Protein AF-A0A8J6XZ95-F1 (afdb_monomer_lite)

pLDDT: mean 87.82, std 13.62, range [42.53, 98.75]

Radius of gyration: 24.0 Å; chains: 1; bounding box: 47×32×71 Å

Secondary structure (DSSP, 8-state):
-PPP------------------PPPPEEEEEEEEE-TTSSEEEEEEEEEE-THHHHHH---SSS-GGGEE---EEEEEEEEEEEETTSSSEEEEEEEEEEE-----EE-SS-HHHHHHS-----EEEEEEEEEEEETTEEEEEEEEE-SS-EEEEEEEEE--

Sequence (162 aa):
RAGPLNQEPAGTILESVTDRSIAFPDVWGLGLAYRSPDGSLTIGFEWDRVEYSIIGKTLDSPVVDASQVTIDDANELHFGVEYVFLETRPLIAIRGGVWHDPDHRFRYLGDDPFSQALYRQGEDILHVTAGVGIAFKRFQIDFGADLSQNSDVFALSAIYSF

Foldseek 3Di:
DDDDDPDDPPDDPPDDDPPQDFDAWDKDKDKDWDADPVRFKIKIKMKMWTQLQSRLVRDPDPPDDSVFKGFDTDIKIKIKMKGWPPVDVFIKMKMKIKMKAAFGFIAGNDPPPVRRVVGDTDGIKMKIKIKMWTDHPFKIKIKMWIDIPVDIDIDIDMGGHD

Structure (mmCIF, N/CA/C/O backbone):
data_AF-A0A8J6XZ95-F1
#
_entry.id   AF-A0A8J6XZ95-F1
#
loop_
_atom_site.group_PDB
_atom_site.id
_atom_site.type_symbol
_atom_site.label_atom_id
_atom_site.label_alt_id
_atom_site.label_comp_id
_atom_site.label_asym_id
_atom_site.label_entity_id
_atom_site.label_seq_id
_atom_site.pdbx_PDB_ins_code
_atom_site.Cartn_x
_atom_site.Cartn_y
_atom_site.Cartn_z
_atom_site.occupancy
_atom_site.B_iso_or_equiv
_atom_site.auth_seq_id
_atom_site.auth_comp_id
_atom_site.auth_asym_id
_atom_site.auth_atom_id
_atom_site.pdbx_PDB_model_num
ATOM 1 N N . ARG A 1 1 ? -27.514 -22.738 -44.802 1.00 42.53 1 ARG A N 1
ATOM 2 C CA . ARG A 1 1 ? -26.282 -22.603 -45.619 1.00 42.53 1 ARG A CA 1
ATOM 3 C C . ARG A 1 1 ? -25.205 -22.075 -44.675 1.00 42.53 1 ARG A C 1
ATOM 5 O O . ARG A 1 1 ? -25.228 -20.892 -44.378 1.00 42.53 1 ARG A O 1
ATOM 12 N N . ALA A 1 2 ? -24.391 -22.954 -44.090 1.00 44.66 2 ALA A N 1
ATOM 13 C CA . ALA A 1 2 ? -23.242 -22.542 -43.282 1.00 44.66 2 ALA A CA 1
ATOM 14 C C . ALA A 1 2 ? -22.093 -22.190 -44.240 1.00 44.66 2 ALA A C 1
ATOM 16 O O . ALA A 1 2 ? -21.891 -22.909 -45.221 1.00 44.66 2 ALA A O 1
ATOM 17 N N . GLY A 1 3 ? -21.430 -21.054 -44.018 1.00 47.16 3 GLY A N 1
ATOM 18 C CA . GLY A 1 3 ? -20.234 -20.664 -44.769 1.00 47.16 3 GLY A CA 1
ATOM 19 C C . GLY A 1 3 ? -19.061 -21.611 -44.481 1.00 47.16 3 GLY A C 1
ATOM 20 O O . GLY A 1 3 ? -19.127 -22.370 -43.512 1.00 47.16 3 GLY A O 1
ATOM 21 N N . PRO A 1 4 ? -18.012 -21.611 -45.321 1.00 52.72 4 PRO A N 1
ATOM 22 C CA . PRO A 1 4 ? -16.839 -22.441 -45.084 1.00 52.72 4 PRO A CA 1
ATOM 23 C C . PRO A 1 4 ? -16.206 -22.083 -43.735 1.00 52.72 4 PRO A C 1
ATOM 25 O O . PRO A 1 4 ? -16.056 -20.910 -43.397 1.00 52.72 4 PRO A O 1
ATOM 28 N N . LEU A 1 5 ? -15.862 -23.115 -42.964 1.00 55.81 5 LEU A N 1
ATOM 29 C CA . LEU A 1 5 ? -15.025 -22.988 -41.778 1.00 55.81 5 LEU A CA 1
ATOM 30 C C . LEU A 1 5 ? -13.658 -22.486 -42.252 1.00 55.81 5 LEU A C 1
ATOM 32 O O . LEU A 1 5 ? -12.950 -23.212 -42.952 1.00 55.81 5 LEU A O 1
ATOM 36 N N . ASN A 1 6 ? -13.309 -21.244 -41.917 1.00 55.12 6 ASN A N 1
ATOM 37 C CA . ASN A 1 6 ? -11.938 -20.776 -42.071 1.00 55.12 6 ASN A CA 1
ATOM 38 C C . ASN A 1 6 ? -11.065 -21.670 -41.183 1.00 55.12 6 ASN A C 1
ATOM 40 O O . ASN A 1 6 ? -11.260 -21.715 -39.970 1.00 55.12 6 ASN A O 1
ATOM 44 N N . GLN A 1 7 ? -10.152 -22.428 -41.791 1.00 59.47 7 GLN A N 1
ATOM 45 C CA . GLN A 1 7 ? -9.078 -23.065 -41.042 1.00 59.47 7 GLN A CA 1
ATOM 46 C C . GLN A 1 7 ? -8.223 -21.931 -40.480 1.00 59.47 7 GLN A C 1
ATOM 48 O O . GLN A 1 7 ? -7.579 -21.214 -41.245 1.00 59.47 7 GLN A O 1
ATOM 53 N N . GLU A 1 8 ? -8.268 -21.739 -39.161 1.00 61.84 8 GLU A N 1
ATOM 54 C CA . GLU A 1 8 ? -7.244 -20.981 -38.440 1.00 61.84 8 GLU A CA 1
ATOM 55 C C . GLU A 1 8 ? -5.875 -21.451 -38.963 1.00 61.84 8 GLU A C 1
ATOM 57 O O . GLU A 1 8 ? -5.676 -22.669 -39.089 1.00 61.84 8 GLU A O 1
ATOM 62 N N . PRO A 1 9 ? -4.953 -20.548 -39.349 1.00 60.12 9 PRO A N 1
ATOM 63 C CA . PRO A 1 9 ? -3.648 -20.970 -39.831 1.00 60.12 9 PRO A CA 1
ATOM 64 C C . PRO A 1 9 ? -3.016 -21.862 -38.765 1.00 60.12 9 PRO A C 1
ATOM 66 O O . PRO A 1 9 ? -2.894 -21.467 -37.606 1.00 60.12 9 PRO A O 1
ATOM 69 N N . ALA A 1 10 ? -2.655 -23.087 -39.152 1.00 64.75 10 ALA A N 1
ATOM 70 C CA . ALA A 1 10 ? -1.942 -23.997 -38.274 1.00 64.75 10 ALA A CA 1
ATOM 71 C C . ALA A 1 10 ? -0.598 -23.345 -37.928 1.00 64.75 10 ALA A C 1
ATOM 73 O O . ALA A 1 10 ? 0.331 -23.349 -38.735 1.00 64.75 10 ALA A O 1
ATOM 74 N N . GLY A 1 11 ? -0.527 -22.709 -36.759 1.00 59.53 11 GLY A N 1
ATOM 75 C CA . GLY A 1 11 ? 0.709 -22.150 -36.243 1.00 59.53 11 GLY A CA 1
ATOM 76 C C . GLY A 1 11 ? 1.708 -23.281 -36.044 1.00 59.53 11 GLY A C 1
ATOM 77 O O . GLY A 1 11 ? 1.444 -24.229 -35.305 1.00 59.53 11 GLY A O 1
ATOM 78 N N . THR A 1 12 ? 2.852 -23.202 -36.715 1.00 68.19 12 THR A N 1
ATOM 79 C CA . THR A 1 12 ? 3.977 -24.091 -36.433 1.00 68.19 12 THR A CA 1
ATOM 80 C C . THR A 1 12 ? 4.705 -23.530 -35.221 1.00 68.19 12 THR A C 1
ATOM 82 O O . THR A 1 12 ? 5.237 -22.422 -35.282 1.00 68.19 12 THR A O 1
ATOM 85 N N . ILE A 1 13 ? 4.742 -24.280 -34.118 1.00 62.50 13 ILE A N 1
ATOM 86 C CA . ILE A 1 13 ? 5.668 -23.980 -33.023 1.00 62.50 13 ILE A CA 1
ATOM 87 C C . ILE A 1 13 ? 7.072 -24.253 -33.560 1.00 62.50 13 ILE A C 1
ATOM 89 O O . ILE A 1 13 ? 7.438 -25.404 -33.788 1.00 62.50 13 ILE A O 1
ATOM 93 N N . LEU A 1 14 ? 7.819 -23.184 -33.835 1.00 64.88 14 LEU A N 1
ATOM 94 C CA . LEU A 1 14 ? 9.183 -23.271 -34.360 1.00 64.88 14 LEU A CA 1
ATOM 95 C C . LEU A 1 14 ? 10.175 -23.694 -33.268 1.00 64.88 14 LEU A C 1
ATOM 97 O O . LEU A 1 14 ? 11.156 -24.366 -33.568 1.00 64.88 14 LEU A O 1
ATOM 101 N N . GLU A 1 15 ? 9.886 -23.351 -32.010 1.00 61.09 15 GLU A N 1
ATOM 102 C CA . GLU A 1 15 ? 10.702 -23.687 -30.847 1.00 61.09 15 GLU A CA 1
ATOM 103 C C . GLU A 1 15 ? 9.851 -23.613 -29.568 1.00 61.09 15 GLU A C 1
ATOM 105 O O . GLU A 1 15 ? 9.032 -22.706 -29.412 1.00 61.09 15 GLU A O 1
ATOM 110 N N . SER A 1 16 ? 10.018 -24.581 -28.664 1.00 60.81 16 SER A N 1
ATOM 111 C CA . SER A 1 16 ? 9.399 -24.585 -27.334 1.00 60.81 16 SER A CA 1
ATOM 112 C C . SER A 1 16 ? 10.511 -24.550 -26.298 1.00 60.81 16 SER A C 1
ATOM 114 O O . SER A 1 16 ? 11.122 -25.579 -26.017 1.00 60.81 16 SER A O 1
ATOM 116 N N . VAL A 1 17 ? 10.772 -23.372 -25.738 1.00 62.34 17 VAL A N 1
ATOM 117 C CA . VAL A 1 17 ? 11.775 -23.191 -24.684 1.00 62.34 17 VAL A CA 1
ATOM 118 C C . VAL A 1 17 ? 11.072 -23.284 -23.332 1.00 62.34 17 VAL A C 1
ATOM 120 O O . VAL A 1 17 ? 10.323 -22.386 -22.955 1.00 62.34 17 VAL A O 1
ATOM 123 N N . THR A 1 18 ? 11.276 -24.391 -22.617 1.00 62.72 18 THR A N 1
ATOM 124 C CA . THR A 1 18 ? 10.699 -24.627 -21.279 1.00 62.72 18 THR A CA 1
ATOM 125 C C . THR A 1 18 ? 11.629 -24.238 -20.131 1.00 62.72 18 THR A C 1
ATOM 127 O O . THR A 1 18 ? 11.160 -24.096 -19.007 1.00 62.72 18 THR A O 1
ATOM 130 N N . ASP A 1 19 ? 12.914 -24.010 -20.408 1.00 65.75 19 ASP A N 1
ATOM 131 C CA . ASP A 1 19 ? 13.943 -23.733 -19.396 1.00 65.75 19 ASP A CA 1
ATOM 132 C C . ASP A 1 19 ? 14.264 -22.236 -19.289 1.00 65.75 19 ASP A C 1
ATOM 134 O O . ASP A 1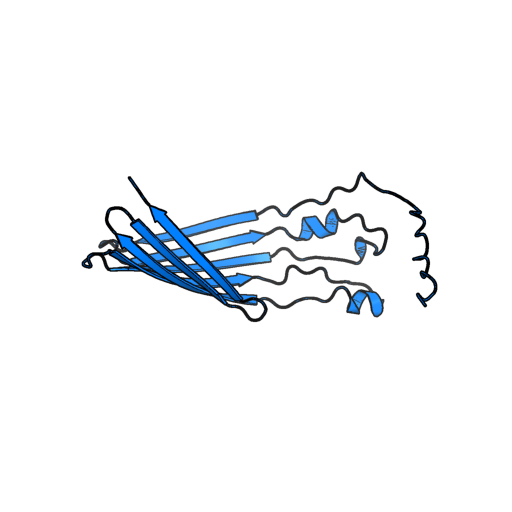 19 ? 15.421 -21.821 -19.319 1.00 65.75 19 ASP A O 1
ATOM 138 N N . ARG A 1 20 ? 13.228 -21.400 -19.168 1.00 66.12 20 ARG A N 1
ATOM 139 C CA . ARG A 1 20 ? 13.406 -19.976 -18.863 1.00 66.12 20 ARG A CA 1
ATOM 140 C C . ARG A 1 20 ? 13.102 -19.696 -17.407 1.00 66.12 20 ARG A C 1
ATOM 142 O O . ARG A 1 20 ? 11.989 -19.925 -16.939 1.00 66.12 20 ARG A O 1
ATOM 149 N N . SER A 1 21 ? 14.092 -19.166 -16.705 1.00 70.81 21 SER A N 1
ATOM 150 C CA . SER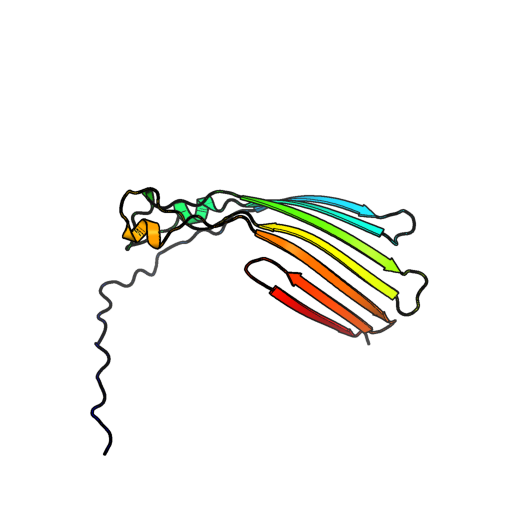 A 1 21 ? 13.929 -18.654 -15.352 1.00 70.81 21 SER A CA 1
ATOM 151 C C . SER A 1 21 ? 13.674 -17.155 -15.399 1.00 70.81 21 SER A C 1
ATOM 153 O O . SER A 1 21 ? 14.479 -16.422 -15.962 1.00 70.81 21 SER A O 1
ATOM 155 N N . ILE A 1 22 ? 12.600 -16.702 -14.762 1.00 80.06 22 ILE A N 1
ATOM 156 C CA . ILE A 1 22 ? 12.409 -15.298 -14.402 1.00 80.06 22 ILE A CA 1
ATOM 157 C C . ILE A 1 22 ? 12.644 -15.180 -12.897 1.00 80.06 22 ILE A C 1
ATOM 159 O O . ILE A 1 22 ? 12.079 -15.957 -12.123 1.00 80.06 22 ILE A O 1
ATOM 163 N N . ALA A 1 23 ? 13.519 -14.271 -12.477 1.00 86.94 23 ALA A N 1
ATOM 164 C CA . ALA A 1 23 ? 13.689 -13.980 -11.061 1.00 86.94 23 ALA A CA 1
ATOM 165 C C . ALA A 1 23 ? 12.638 -12.962 -10.614 1.00 86.94 23 ALA A C 1
ATOM 167 O O . ALA A 1 23 ? 12.322 -12.021 -11.343 1.00 86.94 23 ALA A O 1
ATOM 168 N N . PHE A 1 24 ? 12.105 -13.162 -9.411 1.00 89.38 24 PHE A N 1
ATOM 169 C CA . PHE A 1 24 ? 11.217 -12.197 -8.773 1.00 89.38 24 PHE A CA 1
ATOM 170 C C . PHE A 1 24 ? 12.038 -11.184 -7.964 1.00 89.38 24 PHE A C 1
ATOM 172 O O . PHE A 1 24 ? 13.106 -11.554 -7.474 1.00 89.38 24 PHE A O 1
ATOM 179 N N . PRO A 1 25 ? 11.568 -9.930 -7.835 1.00 92.12 25 PRO A N 1
ATOM 180 C CA . PRO A 1 25 ? 12.240 -8.915 -7.034 1.00 92.12 25 PRO A CA 1
ATOM 181 C C . PRO A 1 25 ? 12.394 -9.335 -5.575 1.00 92.12 25 PRO A C 1
ATOM 183 O O . PRO A 1 25 ? 11.451 -9.849 -4.969 1.00 92.12 25 PRO A O 1
ATOM 186 N N . ASP A 1 26 ? 13.560 -9.042 -5.010 1.00 94.50 26 ASP A N 1
ATOM 187 C CA . ASP A 1 26 ? 13.747 -9.003 -3.565 1.00 94.50 26 ASP A CA 1
ATOM 188 C C . ASP A 1 26 ? 13.226 -7.662 -3.016 1.00 94.50 26 ASP A C 1
ATOM 190 O O . ASP A 1 26 ? 13.269 -6.631 -3.700 1.00 94.50 26 ASP A O 1
ATOM 194 N N . VAL A 1 27 ? 12.714 -7.678 -1.779 1.00 96.25 27 VAL A N 1
ATOM 195 C CA . VAL A 1 27 ? 12.133 -6.501 -1.112 1.00 96.25 27 VAL A CA 1
ATOM 196 C C . VAL A 1 27 ? 12.725 -6.332 0.284 1.00 96.25 27 VAL A C 1
ATOM 198 O O . VAL A 1 27 ? 12.712 -7.262 1.094 1.00 96.25 27 VAL A O 1
ATOM 201 N N . TRP A 1 28 ? 13.206 -5.125 0.579 1.00 96.88 28 TRP A N 1
ATOM 202 C CA . TRP A 1 28 ? 13.677 -4.727 1.907 1.00 96.88 28 TRP A CA 1
ATOM 203 C C . TRP A 1 28 ? 12.732 -3.686 2.504 1.00 96.88 28 TRP A C 1
ATOM 205 O O . TRP A 1 28 ? 12.596 -2.612 1.929 1.00 96.88 28 TRP A O 1
ATOM 215 N N . GLY A 1 29 ? 12.140 -3.977 3.664 1.00 97.69 29 GLY A N 1
ATOM 216 C CA . GLY A 1 29 ? 11.166 -3.095 4.316 1.00 97.69 29 GLY A CA 1
ATOM 217 C C . GLY A 1 29 ? 11.636 -2.544 5.666 1.00 97.69 29 GLY A C 1
ATOM 218 O O . GLY A 1 29 ? 12.298 -3.240 6.446 1.00 97.69 29 GLY A O 1
ATOM 219 N N . LEU A 1 30 ? 11.265 -1.299 5.972 1.00 98.44 30 LEU A N 1
ATOM 220 C CA . LEU A 1 30 ? 11.397 -0.687 7.297 1.00 98.44 30 LEU A CA 1
ATOM 221 C C . LEU A 1 30 ? 10.100 0.029 7.686 1.00 98.44 30 LEU A C 1
ATOM 223 O O . LEU A 1 30 ? 9.678 0.969 7.016 1.00 98.44 30 LEU A O 1
ATOM 227 N N . GLY A 1 31 ? 9.523 -0.360 8.826 1.00 98.12 31 GLY A N 1
ATOM 228 C CA . GLY A 1 31 ? 8.264 0.192 9.328 1.00 98.12 31 GLY A CA 1
ATOM 229 C C . GLY A 1 31 ? 8.384 0.877 10.690 1.00 98.12 31 GLY A C 1
ATOM 230 O O . GLY A 1 31 ? 9.120 0.432 11.574 1.00 98.12 31 GLY A O 1
ATOM 231 N N . LEU A 1 32 ? 7.610 1.946 10.879 1.00 98.38 32 LEU A N 1
ATOM 232 C CA . LEU A 1 32 ? 7.399 2.626 12.156 1.00 98.38 32 LEU A CA 1
ATOM 233 C C . LEU A 1 32 ? 5.902 2.744 12.440 1.00 98.38 32 LEU A C 1
ATOM 235 O O . LEU A 1 32 ? 5.120 3.121 11.571 1.00 98.38 32 LEU A O 1
ATOM 239 N N . ALA A 1 33 ? 5.511 2.480 13.686 1.00 98.31 33 ALA A N 1
ATOM 240 C CA . ALA A 1 33 ? 4.134 2.632 14.132 1.00 98.31 33 ALA A CA 1
ATOM 241 C C . ALA A 1 33 ? 4.067 3.350 15.480 1.00 98.31 33 ALA A C 1
ATOM 243 O O . ALA A 1 33 ? 4.841 3.077 16.400 1.00 98.31 33 ALA A O 1
ATOM 244 N N . TYR A 1 34 ? 3.098 4.249 15.601 1.00 98.50 34 TYR A N 1
ATOM 245 C CA . TYR A 1 34 ? 2.758 4.942 16.832 1.00 98.50 34 TYR A CA 1
ATOM 246 C C . TYR A 1 34 ? 1.295 4.684 17.172 1.00 98.50 34 TYR A C 1
ATOM 248 O O . TYR A 1 34 ? 0.419 4.845 16.325 1.00 98.50 34 TYR A O 1
ATOM 256 N N . ARG A 1 35 ? 1.024 4.334 18.429 1.00 98.56 35 ARG A N 1
ATOM 257 C CA . ARG A 1 35 ? -0.329 4.242 18.980 1.00 98.56 35 ARG A CA 1
ATOM 258 C C . ARG A 1 35 ? -0.470 5.233 20.127 1.00 98.56 35 ARG A C 1
ATOM 260 O O . ARG A 1 35 ? 0.404 5.303 20.993 1.00 98.56 35 ARG A O 1
ATOM 267 N N . SER A 1 36 ? -1.562 5.989 20.130 1.00 98.38 36 SER A N 1
ATOM 268 C CA . SER A 1 36 ? -1.851 6.954 21.185 1.00 98.38 36 SER A CA 1
ATOM 269 C C . SER A 1 36 ? -2.047 6.262 22.544 1.00 98.38 36 SER A C 1
ATOM 271 O O . SER A 1 36 ? -2.446 5.095 22.589 1.00 98.38 36 SER A O 1
ATOM 273 N N . PRO A 1 37 ? -1.791 6.947 23.675 1.00 98.00 37 PRO A N 1
ATOM 274 C CA . PRO A 1 37 ? -1.904 6.337 25.004 1.00 98.00 37 PRO A CA 1
ATOM 275 C C . PRO A 1 37 ? -3.303 5.814 25.353 1.00 98.00 37 PRO A C 1
ATOM 277 O O . PRO A 1 37 ? -3.431 4.848 26.098 1.00 98.00 37 PRO A O 1
ATOM 280 N N . ASP A 1 38 ? -4.347 6.446 24.819 1.00 96.88 38 ASP A N 1
ATOM 281 C CA . ASP A 1 38 ? -5.746 6.026 24.953 1.00 96.88 38 ASP A CA 1
ATOM 282 C C . ASP A 1 38 ? -6.129 4.898 23.977 1.00 96.88 38 ASP A C 1
ATOM 284 O O . ASP A 1 38 ? -7.209 4.327 24.091 1.00 96.88 38 ASP A O 1
ATOM 288 N N . GLY A 1 39 ? -5.248 4.555 23.032 1.00 96.69 39 GLY A N 1
ATOM 289 C CA . GLY A 1 39 ? -5.420 3.471 22.068 1.00 96.69 39 GLY A CA 1
ATOM 290 C C . GLY A 1 39 ? -6.356 3.781 20.899 1.00 96.69 39 GLY A C 1
ATOM 291 O O . GLY A 1 39 ? -6.572 2.895 20.075 1.00 96.69 39 GLY A O 1
ATOM 292 N N . SER A 1 40 ? -6.909 4.996 20.817 1.00 97.81 40 SER A N 1
ATOM 293 C CA . SER A 1 40 ? -7.875 5.374 19.780 1.00 97.81 40 SER A CA 1
ATOM 294 C C . SER A 1 40 ? -7.220 5.680 18.435 1.00 97.81 40 SER A C 1
ATOM 296 O O . SER A 1 40 ? -7.823 5.408 17.406 1.00 97.81 40 SER A O 1
ATOM 298 N N . LEU A 1 41 ? -5.991 6.196 18.415 1.00 98.50 41 LEU A N 1
ATOM 299 C CA . LEU A 1 41 ? -5.286 6.597 17.199 1.00 98.50 41 LEU A CA 1
ATOM 300 C C . LEU A 1 41 ? -4.064 5.705 16.970 1.00 98.50 41 LEU A C 1
ATOM 302 O O . LEU A 1 41 ? -3.227 5.543 17.858 1.00 98.50 41 LEU A O 1
ATOM 306 N N . THR A 1 42 ? -3.928 5.177 15.757 1.00 98.69 42 THR A N 1
ATOM 307 C CA . THR A 1 42 ? -2.717 4.495 15.289 1.00 98.69 42 THR A CA 1
ATOM 308 C C . THR A 1 42 ? -2.234 5.163 14.004 1.00 98.69 42 THR A C 1
ATOM 310 O O . THR A 1 42 ? -3.028 5.411 13.105 1.00 98.69 42 THR A O 1
ATOM 313 N N . ILE A 1 43 ? -0.942 5.470 13.920 1.00 98.62 43 ILE A N 1
ATOM 314 C CA . ILE A 1 43 ? -0.280 6.028 12.735 1.00 98.62 43 ILE A CA 1
ATOM 315 C C . ILE A 1 43 ? 0.843 5.072 12.344 1.00 98.62 43 ILE A C 1
ATOM 317 O O . ILE A 1 43 ? 1.598 4.632 13.213 1.00 98.62 43 ILE A O 1
ATOM 321 N N . GLY A 1 44 ? 0.954 4.759 11.059 1.00 98.62 44 GLY A N 1
ATOM 322 C CA . GLY A 1 44 ? 1.979 3.890 10.498 1.00 98.62 44 GLY A CA 1
ATOM 323 C C . GLY A 1 44 ? 2.680 4.540 9.313 1.00 98.62 44 GLY A C 1
ATOM 324 O O . GLY A 1 44 ? 2.069 5.294 8.555 1.00 98.62 44 GLY A O 1
ATOM 325 N N . PHE A 1 45 ? 3.961 4.235 9.167 1.00 98.50 45 PHE A N 1
ATOM 326 C CA . PHE A 1 45 ? 4.765 4.553 7.997 1.00 98.50 45 PHE A CA 1
ATOM 327 C C . PHE A 1 45 ? 5.628 3.344 7.646 1.00 98.50 45 PHE A C 1
ATOM 329 O O . PHE A 1 45 ? 6.197 2.722 8.546 1.00 98.50 45 PHE A O 1
ATOM 336 N N . GLU A 1 46 ? 5.754 3.049 6.362 1.00 98.44 46 GLU A N 1
ATOM 337 C CA . GLU A 1 46 ? 6.587 1.973 5.838 1.00 98.44 46 GLU A CA 1
ATOM 338 C C . GLU A 1 46 ? 7.335 2.455 4.596 1.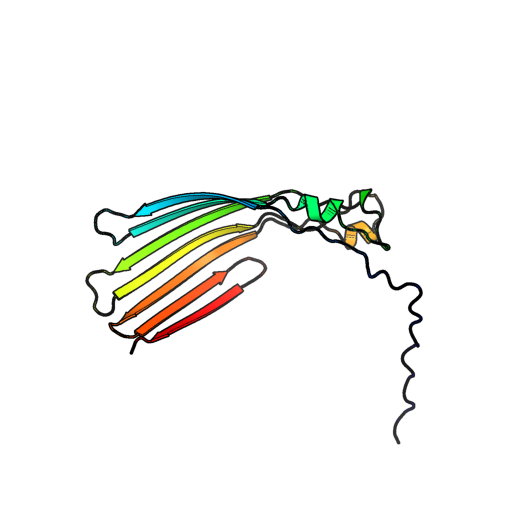00 98.44 46 GLU A C 1
ATOM 340 O O . GLU A 1 46 ? 6.821 3.245 3.799 1.00 98.44 46 GLU A O 1
ATOM 345 N N . TRP A 1 47 ? 8.581 2.014 4.480 1.00 98.19 47 TRP A N 1
ATOM 346 C CA . TRP A 1 47 ? 9.425 2.210 3.313 1.00 98.19 47 TRP A CA 1
ATOM 347 C C . TRP A 1 47 ? 9.901 0.854 2.821 1.00 98.19 47 TRP A C 1
ATOM 349 O O . TRP A 1 47 ? 10.509 0.113 3.597 1.00 98.19 47 TRP A O 1
ATOM 359 N N . ASP A 1 48 ? 9.690 0.601 1.534 1.00 97.88 48 ASP A N 1
ATOM 360 C CA . ASP A 1 48 ? 10.074 -0.628 0.859 1.00 97.88 48 ASP A CA 1
ATOM 361 C C . ASP A 1 48 ? 11.015 -0.316 -0.304 1.00 97.88 48 ASP A C 1
ATOM 363 O O . ASP A 1 48 ? 10.726 0.504 -1.177 1.00 97.88 48 ASP A O 1
ATOM 367 N N . ARG A 1 49 ? 12.169 -0.981 -0.332 1.00 96.75 49 ARG A N 1
ATOM 368 C CA . ARG A 1 49 ? 13.085 -0.984 -1.474 1.00 96.75 49 ARG A CA 1
ATOM 369 C C . ARG A 1 49 ? 12.845 -2.249 -2.282 1.00 96.75 49 ARG A C 1
ATOM 371 O O . ARG A 1 49 ? 13.176 -3.335 -1.807 1.00 96.75 49 ARG A O 1
ATOM 378 N N . VAL A 1 50 ? 12.332 -2.093 -3.499 1.00 96.25 50 VAL A N 1
ATOM 379 C CA . VAL A 1 50 ? 12.021 -3.206 -4.407 1.00 96.25 50 VAL A CA 1
ATOM 380 C C . VAL A 1 50 ? 13.057 -3.277 -5.526 1.00 96.25 50 VAL A C 1
ATOM 382 O O . VAL A 1 50 ? 13.260 -2.313 -6.270 1.00 96.25 50 VAL A O 1
ATOM 385 N N . GLU A 1 51 ? 13.723 -4.423 -5.662 1.00 94.69 51 GLU A N 1
ATOM 386 C CA . GLU A 1 51 ? 14.811 -4.635 -6.627 1.00 94.69 51 GLU A CA 1
ATOM 387 C C . GLU A 1 51 ? 14.300 -5.122 -7.995 1.00 94.69 51 GLU A C 1
ATOM 389 O O . GLU A 1 51 ? 14.680 -6.186 -8.490 1.00 94.69 51 GLU A O 1
ATOM 394 N N . TYR A 1 52 ? 13.417 -4.344 -8.633 1.00 91.31 52 TYR A N 1
ATOM 395 C CA . TYR A 1 52 ? 12.817 -4.700 -9.926 1.00 91.31 52 TYR A CA 1
ATOM 396 C C . TYR A 1 52 ? 13.847 -4.985 -11.032 1.00 91.31 52 TYR A C 1
ATOM 398 O O . TYR A 1 52 ? 13.572 -5.789 -11.930 1.00 91.31 52 TYR A O 1
ATOM 406 N N . SER A 1 53 ? 15.052 -4.402 -10.963 1.00 89.38 53 SER A N 1
ATOM 407 C CA . SER A 1 53 ? 16.107 -4.602 -11.966 1.00 89.38 53 SER A CA 1
ATOM 408 C C . SER A 1 53 ? 16.511 -6.067 -12.160 1.00 89.38 53 SER A C 1
ATOM 410 O O . SER A 1 53 ? 17.044 -6.415 -13.219 1.00 89.38 53 SER A O 1
ATOM 412 N N . ILE A 1 54 ? 16.250 -6.953 -11.188 1.00 87.56 54 ILE A N 1
ATOM 413 C CA . ILE A 1 54 ? 16.519 -8.390 -11.326 1.00 87.56 54 ILE A CA 1
ATOM 414 C C . ILE A 1 54 ? 1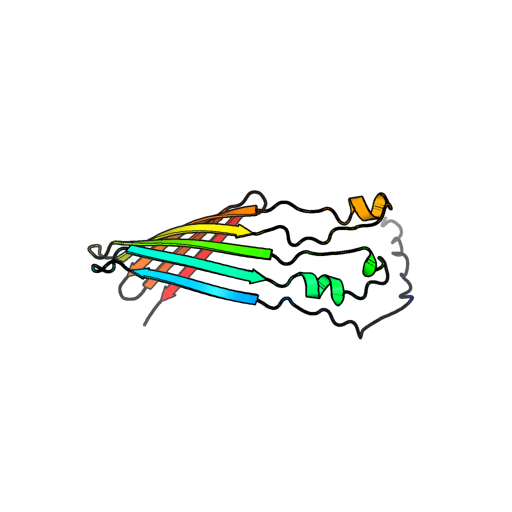5.665 -9.044 -12.418 1.00 87.56 54 ILE A C 1
ATOM 416 O O . ILE A 1 54 ? 16.142 -9.950 -13.108 1.00 87.56 54 ILE A O 1
ATOM 420 N N . ILE A 1 55 ? 14.443 -8.546 -12.639 1.00 85.31 55 ILE A N 1
ATOM 421 C CA . ILE A 1 55 ? 13.552 -9.060 -13.681 1.00 85.31 55 ILE A CA 1
ATOM 422 C C . ILE A 1 55 ? 14.180 -8.784 -15.050 1.00 85.31 55 ILE A C 1
ATOM 424 O O . ILE A 1 55 ? 14.326 -9.700 -15.851 1.00 85.31 55 ILE A O 1
ATOM 428 N N . GLY A 1 56 ? 14.637 -7.551 -15.296 1.00 83.25 56 GLY A N 1
ATOM 429 C CA . GLY A 1 56 ? 15.300 -7.185 -16.554 1.00 83.25 56 GLY A CA 1
ATOM 430 C C . GLY A 1 56 ? 16.579 -7.985 -16.816 1.00 83.25 56 GLY A C 1
ATOM 431 O O . GLY A 1 56 ? 16.807 -8.430 -17.935 1.00 83.25 56 GLY A O 1
ATOM 432 N N . LYS A 1 57 ? 17.382 -8.244 -15.775 1.00 82.25 57 LYS A N 1
ATOM 433 C CA . LYS A 1 57 ? 18.641 -9.010 -15.882 1.00 82.25 57 LYS A CA 1
ATOM 434 C C . LYS A 1 57 ? 18.438 -10.499 -16.167 1.00 82.25 57 LYS A C 1
ATOM 436 O O . LYS A 1 57 ? 19.342 -11.135 -16.700 1.00 82.25 57 LYS A O 1
ATOM 441 N N . THR A 1 58 ? 17.302 -11.061 -15.759 1.00 78.38 58 THR A N 1
ATOM 442 C CA . THR A 1 58 ? 17.003 -12.498 -15.900 1.00 78.38 58 THR A CA 1
ATOM 443 C C . THR A 1 58 ? 16.018 -12.798 -17.023 1.00 78.38 58 THR A C 1
ATOM 445 O O . THR A 1 58 ? 15.784 -13.964 -17.336 1.00 78.38 58 THR A O 1
ATOM 448 N N . LEU A 1 59 ? 15.469 -11.764 -17.666 1.00 74.88 59 LEU A N 1
ATOM 449 C CA . LEU A 1 59 ? 14.555 -11.908 -18.785 1.00 74.88 59 LEU A CA 1
ATOM 450 C C . LEU A 1 59 ? 15.295 -12.428 -20.024 1.00 74.88 59 LEU A C 1
ATOM 452 O O . LEU A 1 59 ? 15.910 -11.673 -20.772 1.00 74.88 59 LEU A O 1
ATOM 456 N N . ASP A 1 60 ? 15.175 -13.727 -20.277 1.00 70.94 60 ASP A N 1
ATOM 457 C CA . ASP A 1 60 ? 15.572 -14.329 -21.547 1.00 70.94 60 ASP A CA 1
ATOM 458 C C . ASP A 1 60 ? 14.428 -14.163 -22.567 1.00 70.94 60 ASP A C 1
ATOM 460 O O . ASP A 1 60 ? 13.429 -14.889 -22.533 1.00 70.94 60 ASP A O 1
ATOM 464 N N . SER A 1 61 ? 14.519 -13.154 -23.442 1.00 65.88 61 SER A N 1
ATOM 465 C CA . SER A 1 61 ? 13.517 -12.864 -24.480 1.00 65.88 61 SER A CA 1
ATOM 466 C C . SER A 1 61 ? 14.069 -13.163 -25.879 1.00 65.88 61 SER A C 1
ATOM 468 O O . SER A 1 61 ? 15.154 -12.700 -26.213 1.00 65.88 61 SER A O 1
ATOM 470 N N . PRO A 1 62 ? 13.326 -13.872 -26.756 1.00 60.78 62 PRO A N 1
ATOM 471 C CA . PRO A 1 62 ? 13.743 -14.125 -28.132 1.00 60.78 62 PRO A CA 1
ATOM 472 C C . PRO A 1 62 ? 13.340 -12.978 -29.078 1.00 60.78 62 PRO A C 1
ATOM 474 O O . PRO A 1 62 ? 13.665 -13.017 -30.260 1.00 60.78 62 PRO A O 1
ATOM 477 N N . VAL A 1 63 ? 12.574 -11.997 -28.581 1.00 64.06 63 VAL A N 1
ATOM 478 C CA . VAL A 1 63 ? 11.953 -10.925 -29.376 1.00 64.06 63 VAL A CA 1
ATOM 479 C C . VAL A 1 63 ? 12.704 -9.606 -29.217 1.00 64.06 63 VAL A C 1
ATOM 481 O O . VAL A 1 63 ? 12.728 -8.806 -30.146 1.00 64.06 63 VAL A O 1
ATOM 484 N N . VAL A 1 64 ? 13.322 -9.373 -28.057 1.00 65.69 64 VAL A N 1
ATOM 485 C CA . VAL A 1 64 ? 14.027 -8.126 -27.747 1.00 65.69 64 VAL A CA 1
ATOM 486 C C . VAL A 1 64 ? 15.327 -8.464 -27.038 1.00 65.69 64 VAL A C 1
ATOM 488 O O . VAL A 1 64 ? 15.321 -9.271 -26.110 1.00 65.69 64 VAL A O 1
ATOM 491 N N . ASP A 1 65 ? 16.422 -7.843 -27.473 1.00 72.62 65 ASP A N 1
ATOM 492 C CA . ASP A 1 65 ? 17.714 -7.957 -26.806 1.00 72.62 65 ASP A CA 1
ATOM 493 C C . ASP A 1 65 ? 17.595 -7.403 -25.378 1.00 72.62 65 ASP A C 1
ATOM 495 O O . ASP A 1 65 ? 17.339 -6.213 -25.175 1.00 72.62 65 ASP A O 1
ATOM 499 N N . ALA A 1 66 ? 17.768 -8.277 -24.385 1.00 71.81 66 ALA A N 1
ATOM 500 C CA . ALA A 1 66 ? 17.667 -7.931 -22.970 1.00 71.81 66 ALA A CA 1
ATOM 501 C C . ALA A 1 66 ? 18.666 -6.836 -22.551 1.00 71.81 66 ALA A C 1
ATOM 503 O O . ALA A 1 66 ? 18.431 -6.140 -21.570 1.00 71.81 66 ALA A O 1
ATOM 504 N N . SER A 1 67 ? 19.749 -6.618 -23.308 1.00 74.94 67 SER A N 1
ATOM 505 C CA . SER A 1 67 ? 20.684 -5.512 -23.062 1.00 74.94 67 SER A CA 1
ATOM 506 C C . SER A 1 67 ? 20.112 -4.128 -23.401 1.00 74.94 67 SER A C 1
ATOM 508 O O . SER A 1 67 ? 20.643 -3.114 -22.947 1.00 74.94 67 SER A O 1
ATOM 510 N N . GLN A 1 68 ? 19.027 -4.072 -24.178 1.00 81.38 68 GLN A N 1
ATOM 511 C CA . GLN A 1 68 ? 18.378 -2.836 -24.613 1.00 81.38 68 GLN A CA 1
ATOM 512 C C . GLN A 1 68 ? 17.076 -2.544 -23.860 1.00 81.38 68 GLN A C 1
ATOM 514 O O . GLN A 1 68 ? 16.447 -1.521 -24.121 1.00 81.38 68 GLN A O 1
ATOM 519 N N . VAL A 1 69 ? 16.672 -3.406 -22.924 1.00 82.75 69 VAL A N 1
ATOM 520 C CA . VAL A 1 69 ? 15.505 -3.210 -22.058 1.00 82.75 69 VAL A CA 1
ATOM 521 C C . VAL A 1 69 ? 15.971 -3.131 -20.611 1.00 82.75 69 VAL A C 1
ATOM 523 O O . VAL A 1 69 ? 16.744 -3.963 -20.152 1.00 82.75 69 VAL A O 1
ATOM 526 N N . THR A 1 70 ? 15.491 -2.137 -19.872 1.00 87.19 70 THR A N 1
ATOM 527 C CA . THR A 1 70 ? 15.805 -1.984 -18.449 1.00 87.19 70 THR A CA 1
ATOM 528 C C . THR A 1 70 ? 14.550 -1.688 -17.635 1.00 87.19 70 THR A C 1
ATOM 530 O O . THR A 1 70 ? 13.518 -1.297 -18.178 1.00 87.19 70 THR A O 1
ATOM 533 N N . ILE A 1 71 ? 14.651 -1.886 -16.329 1.00 89.75 71 ILE A N 1
ATOM 534 C CA . ILE A 1 71 ? 13.638 -1.591 -15.318 1.00 89.75 71 ILE A CA 1
ATOM 535 C C . ILE A 1 71 ? 14.384 -1.147 -14.057 1.00 89.75 71 ILE A C 1
ATOM 537 O O . ILE A 1 71 ? 15.423 -1.724 -13.717 1.00 89.75 71 ILE A O 1
ATOM 541 N N . ASP A 1 72 ? 13.898 -0.092 -13.413 1.00 90.56 72 ASP A N 1
ATOM 542 C CA . ASP A 1 72 ? 14.599 0.543 -12.300 1.00 90.56 72 ASP A CA 1
ATOM 543 C C . ASP A 1 72 ? 14.105 0.012 -10.957 1.00 90.56 72 ASP A C 1
ATOM 545 O O . ASP A 1 72 ? 12.926 -0.276 -10.778 1.00 90.56 72 ASP A O 1
ATOM 549 N N . ASP A 1 73 ? 15.018 -0.101 -9.995 1.00 93.12 73 ASP A N 1
ATOM 550 C CA . ASP A 1 73 ? 14.656 -0.417 -8.617 1.00 93.12 73 ASP A CA 1
ATOM 551 C C . ASP A 1 73 ? 13.911 0.764 -7.976 1.00 93.12 73 ASP A C 1
ATOM 553 O O . ASP A 1 73 ? 14.371 1.914 -8.029 1.00 93.12 73 ASP A O 1
ATOM 557 N N . ALA A 1 74 ? 12.835 0.470 -7.258 1.00 94.44 74 ALA A N 1
ATOM 558 C CA . ALA A 1 74 ? 11.887 1.459 -6.764 1.00 94.44 74 ALA A CA 1
ATOM 559 C C . ALA A 1 74 ? 11.948 1.614 -5.238 1.00 94.44 74 ALA A C 1
ATOM 561 O O . ALA A 1 74 ? 12.424 0.733 -4.522 1.00 94.44 74 ALA A O 1
ATOM 562 N N . ASN A 1 75 ? 11.496 2.767 -4.741 1.00 96.00 75 ASN A N 1
ATOM 563 C CA . ASN A 1 75 ? 11.217 2.971 -3.320 1.00 96.00 75 ASN A CA 1
ATOM 564 C C . ASN A 1 75 ? 9.723 3.229 -3.157 1.00 96.00 75 ASN A C 1
ATOM 566 O O . ASN A 1 75 ? 9.243 4.299 -3.535 1.00 96.00 75 ASN A O 1
ATOM 570 N N . GLU A 1 76 ? 9.019 2.265 -2.591 1.00 96.81 76 GLU A N 1
ATOM 571 C CA . GLU A 1 76 ? 7.605 2.378 -2.272 1.00 96.81 76 GLU A CA 1
ATOM 572 C C . GLU A 1 76 ? 7.468 2.933 -0.852 1.00 96.81 76 GLU A C 1
ATOM 574 O O . GLU A 1 76 ? 8.239 2.612 0.058 1.00 96.81 76 GLU A O 1
ATOM 579 N N . LEU A 1 77 ? 6.536 3.866 -0.681 1.00 97.50 77 LEU A N 1
ATOM 580 C CA . LEU A 1 77 ? 6.305 4.551 0.586 1.00 97.50 77 LEU A CA 1
ATOM 581 C C . LEU A 1 77 ? 4.840 4.422 0.948 1.00 97.50 77 LEU A C 1
ATOM 583 O O . LEU A 1 77 ? 3.983 4.822 0.162 1.00 97.50 77 LEU A O 1
ATOM 587 N N . HIS A 1 78 ? 4.569 3.960 2.161 1.00 98.25 78 HIS A N 1
ATOM 588 C CA . HIS A 1 78 ? 3.222 3.779 2.674 1.00 98.25 78 HIS A CA 1
ATOM 589 C C . HIS A 1 78 ? 3.035 4.607 3.939 1.00 98.25 78 HIS A C 1
ATOM 591 O O . HIS A 1 78 ? 3.875 4.621 4.840 1.00 98.25 78 HIS A O 1
ATOM 597 N N . PHE A 1 79 ? 1.907 5.300 4.032 1.00 98.62 79 PHE A N 1
ATOM 598 C CA . PHE A 1 79 ? 1.501 6.023 5.226 1.00 98.62 79 PHE A CA 1
ATOM 599 C C . PHE A 1 79 ? 0.040 5.724 5.533 1.00 98.62 79 PHE A C 1
ATOM 601 O O . PHE A 1 79 ? -0.819 5.803 4.655 1.00 98.62 79 PHE A O 1
ATOM 608 N N . GLY A 1 80 ? -0.255 5.412 6.791 1.00 98.69 80 GLY A N 1
ATOM 609 C CA . GLY A 1 80 ? -1.589 5.022 7.225 1.00 98.69 80 GLY A CA 1
ATOM 610 C C . GLY A 1 80 ? -1.964 5.614 8.573 1.00 98.69 80 GLY A C 1
ATOM 611 O O . GLY A 1 80 ? -1.130 5.782 9.462 1.00 98.69 80 GLY A O 1
ATOM 612 N N . VAL A 1 81 ? -3.249 5.903 8.735 1.00 98.75 81 VAL A N 1
ATOM 613 C CA . VAL A 1 81 ? -3.862 6.343 9.985 1.00 98.75 81 VAL A CA 1
ATOM 614 C C . VAL A 1 81 ? -5.127 5.530 10.230 1.00 98.75 81 VAL A C 1
ATOM 616 O O . VAL A 1 81 ? -5.966 5.368 9.347 1.00 98.75 81 VAL A O 1
ATOM 619 N N . GLU A 1 82 ? -5.290 5.061 11.460 1.00 98.75 82 GLU A N 1
ATOM 620 C CA . GLU A 1 82 ? -6.505 4.434 11.965 1.00 98.75 82 GLU A CA 1
ATOM 621 C C . GLU A 1 82 ? -7.005 5.208 13.184 1.00 98.75 82 GLU A C 1
ATOM 623 O O . GLU A 1 82 ? -6.232 5.504 14.096 1.00 98.75 82 GLU A O 1
ATOM 628 N N . TYR A 1 83 ? -8.307 5.488 13.220 1.00 98.50 83 TYR A N 1
ATOM 629 C CA . TYR A 1 83 ? -8.989 6.004 14.400 1.00 98.50 83 TYR A CA 1
ATOM 630 C C . TYR A 1 83 ? -10.131 5.075 14.819 1.00 98.50 83 TYR A C 1
ATOM 632 O O . TYR A 1 83 ? -11.022 4.777 14.022 1.00 98.50 83 TYR A O 1
ATOM 640 N N . VAL A 1 84 ? -10.121 4.642 16.078 1.00 98.38 84 VAL A N 1
ATOM 641 C CA . VAL A 1 84 ? -11.095 3.727 16.674 1.00 98.38 84 VAL A CA 1
ATOM 642 C C . VAL A 1 84 ? -11.937 4.461 17.712 1.00 98.38 84 VAL A C 1
ATOM 644 O O . VAL A 1 84 ? -11.436 4.987 18.706 1.00 98.38 84 VAL A O 1
ATOM 647 N N . PHE A 1 85 ? -13.252 4.434 17.522 1.00 97.69 85 PHE A N 1
ATOM 648 C CA . PHE A 1 85 ? -14.237 4.948 18.465 1.00 97.69 85 PHE A CA 1
ATOM 649 C C . PHE A 1 85 ? -14.443 3.932 19.600 1.00 97.69 85 PHE A C 1
ATOM 651 O O . PHE A 1 85 ? -15.326 3.077 19.550 1.00 97.69 85 PHE A O 1
ATOM 658 N N . LEU A 1 86 ? -13.601 4.008 20.634 1.00 94.81 86 LEU A N 1
ATOM 659 C CA . LEU A 1 86 ? -13.583 3.042 21.746 1.00 94.81 86 LEU A CA 1
ATOM 660 C C . LEU A 1 86 ? -14.808 3.124 22.672 1.00 94.81 86 LEU A C 1
ATOM 662 O O . LEU A 1 86 ? -15.129 2.163 23.372 1.00 94.81 86 LEU A O 1
ATOM 666 N N . GLU A 1 87 ? -15.507 4.258 22.674 1.00 94.19 87 GLU A N 1
ATOM 667 C CA . GLU A 1 87 ? -16.684 4.485 23.519 1.00 94.19 87 GLU A CA 1
ATOM 668 C C . GLU A 1 87 ? -17.991 3.971 22.889 1.00 94.19 87 GLU A C 1
ATOM 670 O O . GLU A 1 87 ? -19.017 3.881 23.570 1.00 94.19 87 GLU A O 1
ATOM 675 N N . THR A 1 88 ? -17.982 3.597 21.605 1.00 91.88 88 THR A N 1
ATOM 676 C CA . THR A 1 88 ? -19.184 3.128 20.907 1.00 91.88 88 THR A CA 1
ATOM 677 C C . THR A 1 88 ? -19.397 1.625 21.080 1.00 91.88 88 THR A C 1
ATOM 679 O O . THR A 1 88 ? -18.474 0.834 21.278 1.00 91.88 88 THR A O 1
ATOM 682 N N . ARG A 1 89 ? -20.661 1.196 21.003 1.00 93.44 89 ARG A N 1
ATOM 683 C CA . ARG A 1 89 ? -21.042 -0.222 20.921 1.00 93.44 89 ARG A CA 1
ATOM 684 C C . ARG A 1 89 ? -22.054 -0.363 19.781 1.00 93.44 89 ARG A C 1
ATOM 686 O O . ARG A 1 89 ? -23.197 0.052 19.980 1.00 93.44 89 ARG A O 1
ATOM 693 N N . PRO A 1 90 ? -21.677 -0.918 18.612 1.00 93.75 90 PRO A N 1
ATOM 694 C CA . PRO A 1 90 ? -20.413 -1.601 18.276 1.00 93.75 90 PRO A CA 1
ATOM 695 C C . PRO A 1 90 ? -19.183 -0.680 18.241 1.00 93.75 90 PRO A C 1
ATOM 697 O O . PRO A 1 90 ? -19.330 0.538 18.149 1.00 93.75 90 PRO A O 1
ATOM 700 N N . LEU A 1 91 ? -17.983 -1.267 18.311 1.00 96.56 91 LEU A N 1
ATOM 701 C CA . LEU A 1 91 ? -16.741 -0.533 18.057 1.00 96.56 91 LEU A CA 1
ATOM 702 C C . LEU A 1 91 ? -16.680 -0.179 16.574 1.00 96.56 91 LEU A C 1
ATOM 704 O O . LEU A 1 91 ? -16.945 -1.033 15.726 1.00 96.56 91 LEU A O 1
ATOM 708 N N . ILE A 1 92 ? -16.341 1.068 16.275 1.00 97.88 92 ILE A N 1
ATOM 709 C CA . ILE A 1 92 ? -16.212 1.563 14.905 1.00 97.88 92 ILE A CA 1
ATOM 710 C C . ILE A 1 92 ? -14.767 2.010 14.714 1.00 97.88 92 ILE A C 1
ATOM 712 O O . ILE A 1 92 ? -14.211 2.672 15.585 1.00 97.88 92 ILE A O 1
ATOM 716 N N . ALA A 1 93 ? -14.165 1.659 13.586 1.00 98.25 93 ALA A N 1
ATOM 717 C CA . ALA A 1 93 ? -12.849 2.124 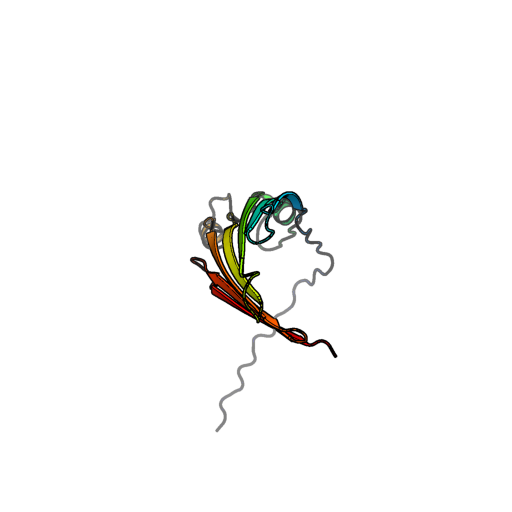13.178 1.00 98.25 93 ALA A CA 1
ATOM 718 C C . ALA A 1 93 ? -12.944 2.762 11.794 1.00 98.25 93 ALA A C 1
ATOM 720 O O . ALA A 1 93 ? -13.626 2.239 10.914 1.00 98.25 93 ALA A O 1
ATOM 721 N N . ILE A 1 94 ? -12.250 3.876 11.600 1.00 98.56 94 ILE A N 1
ATOM 722 C CA . ILE A 1 94 ? -12.020 4.473 10.286 1.00 98.56 94 ILE A CA 1
ATOM 723 C C . ILE A 1 94 ? -10.530 4.428 9.980 1.00 98.56 94 ILE A C 1
ATOM 725 O O . ILE A 1 94 ? -9.698 4.597 10.872 1.00 98.56 94 ILE A O 1
ATOM 729 N N . ARG A 1 95 ? -10.201 4.181 8.718 1.00 98.62 95 ARG A N 1
ATOM 730 C CA . ARG A 1 95 ? -8.832 4.073 8.222 1.00 98.62 95 ARG A CA 1
ATOM 731 C C . ARG A 1 95 ? -8.672 4.961 7.008 1.00 98.62 95 ARG A C 1
ATOM 733 O O . ARG A 1 95 ? -9.591 5.075 6.199 1.00 98.62 95 ARG A O 1
ATOM 740 N N . GLY A 1 96 ? -7.507 5.565 6.885 1.00 98.69 96 GLY A N 1
ATOM 741 C CA . GLY A 1 96 ? -7.102 6.287 5.694 1.00 98.69 96 GLY A CA 1
ATOM 742 C C . GLY A 1 96 ? -5.609 6.137 5.491 1.00 98.69 96 GLY A C 1
ATOM 743 O O . GLY A 1 96 ? -4.861 5.972 6.455 1.00 98.69 96 GLY A O 1
ATOM 744 N N . GLY A 1 97 ? -5.172 6.197 4.248 1.00 98.50 97 GLY A N 1
ATOM 745 C CA . GLY A 1 97 ? -3.764 6.088 3.928 1.00 98.50 97 GLY A CA 1
ATOM 746 C C . GLY A 1 97 ? -3.451 6.616 2.547 1.00 98.50 97 GLY A C 1
ATOM 747 O O . GLY A 1 97 ? -4.340 6.937 1.757 1.00 98.50 97 GLY A O 1
ATOM 748 N N . VAL A 1 98 ? -2.162 6.723 2.284 1.00 98.25 98 VAL A N 1
ATOM 749 C CA . VAL A 1 98 ? -1.619 7.010 0.965 1.00 98.25 98 VAL A CA 1
ATOM 750 C C . VAL A 1 98 ? -0.423 6.111 0.744 1.00 98.25 98 VAL A C 1
ATOM 752 O O . VAL A 1 98 ? 0.322 5.826 1.687 1.00 98.25 98 VAL A O 1
ATOM 755 N N . TRP A 1 99 ? -0.230 5.682 -0.491 1.00 97.31 99 TRP A N 1
ATOM 756 C CA . TRP A 1 99 ? 0.999 5.012 -0.866 1.00 97.31 99 TRP A CA 1
ATOM 757 C C . TRP A 1 99 ? 1.448 5.406 -2.262 1.00 97.31 99 TRP A C 1
ATOM 759 O O . TRP A 1 99 ? 0.643 5.818 -3.096 1.00 97.31 99 TRP A O 1
ATOM 769 N N . HIS A 1 100 ? 2.758 5.385 -2.459 1.00 96.25 100 HIS A N 1
ATOM 770 C CA . HIS A 1 100 ? 3.413 5.801 -3.689 1.00 96.25 100 HIS A CA 1
ATOM 771 C C . HIS A 1 100 ? 3.987 4.574 -4.391 1.00 96.25 100 HIS A C 1
ATOM 773 O O . HIS A 1 100 ? 4.871 3.932 -3.824 1.00 96.25 100 HIS A O 1
ATOM 779 N N . ASP A 1 101 ? 3.491 4.304 -5.598 1.00 92.56 101 ASP A N 1
ATOM 780 C CA . ASP A 1 101 ? 3.901 3.234 -6.511 1.00 92.56 101 ASP A CA 1
ATOM 781 C C . ASP A 1 101 ? 4.795 3.822 -7.615 1.00 92.56 101 ASP A C 1
ATOM 783 O O . ASP A 1 101 ? 4.282 4.448 -8.549 1.00 92.56 101 ASP A O 1
ATOM 787 N N . PRO A 1 102 ? 6.130 3.726 -7.518 1.00 92.06 102 PRO A N 1
ATOM 788 C CA . PRO A 1 102 ? 7.003 4.243 -8.560 1.00 92.06 102 PRO A CA 1
ATOM 789 C C . PRO A 1 102 ? 6.912 3.398 -9.832 1.00 92.06 102 PRO A C 1
ATOM 791 O O . PRO A 1 102 ? 6.642 2.197 -9.787 1.00 92.06 102 PRO A O 1
ATOM 794 N N . ASP A 1 103 ? 7.214 4.010 -10.977 1.00 89.38 103 ASP A N 1
ATOM 795 C CA . ASP A 1 103 ? 7.210 3.304 -12.254 1.00 89.38 103 ASP A CA 1
ATOM 796 C C . ASP A 1 103 ? 8.140 2.080 -12.236 1.00 89.38 103 ASP A C 1
ATOM 798 O O . ASP A 1 103 ? 9.363 2.182 -12.134 1.00 89.38 103 ASP A O 1
ATOM 802 N N . HIS A 1 104 ? 7.532 0.911 -12.401 1.00 86.88 104 HIS A N 1
ATOM 803 C CA . HIS A 1 104 ? 8.195 -0.385 -12.482 1.00 86.88 104 HIS A CA 1
ATOM 804 C C . HIS A 1 104 ? 7.943 -1.050 -13.848 1.00 86.88 104 HIS A C 1
ATOM 806 O O . HIS A 1 104 ? 7.864 -2.274 -13.970 1.00 86.88 104 HIS A O 1
ATOM 812 N N . ARG A 1 105 ? 7.778 -0.257 -14.917 1.00 87.25 105 ARG A N 1
ATOM 813 C CA . ARG A 1 105 ? 7.649 -0.769 -16.290 1.00 87.25 105 ARG A CA 1
ATOM 814 C C . ARG A 1 105 ? 9.004 -0.954 -16.963 1.00 87.25 105 ARG A C 1
ATOM 816 O O . ARG A 1 105 ? 9.979 -0.252 -16.707 1.00 87.25 105 ARG A O 1
ATOM 823 N N . PHE A 1 106 ? 9.040 -1.889 -17.906 1.00 86.06 106 PHE A N 1
ATOM 824 C CA . PHE A 1 106 ? 10.169 -2.033 -18.816 1.00 86.06 106 PHE A CA 1
ATOM 825 C C . PHE A 1 106 ? 10.269 -0.828 -19.757 1.00 86.06 106 PHE A C 1
ATOM 827 O O . PHE A 1 106 ? 9.299 -0.485 -20.437 1.00 86.06 106 PHE A O 1
ATOM 834 N N . ARG A 1 107 ? 11.470 -0.255 -19.867 1.00 86.56 107 ARG A N 1
ATOM 835 C CA . ARG A 1 107 ? 11.805 0.799 -20.832 1.00 86.56 107 ARG A CA 1
ATOM 836 C C . ARG A 1 107 ? 12.868 0.333 -21.814 1.00 86.56 107 ARG A C 1
ATOM 838 O O . ARG A 1 107 ? 13.838 -0.319 -21.427 1.00 86.56 107 ARG A O 1
ATOM 845 N N . TYR A 1 108 ? 12.696 0.695 -23.080 1.00 85.19 108 TYR A N 1
ATOM 846 C CA . TYR A 1 108 ? 13.676 0.415 -24.125 1.00 85.19 108 TYR A CA 1
ATOM 847 C C . TYR A 1 108 ? 14.683 1.565 -24.264 1.00 85.19 108 TYR A C 1
ATOM 849 O O . TYR A 1 108 ? 14.302 2.734 -24.282 1.00 85.19 108 TYR A O 1
ATOM 857 N N . LEU A 1 109 ? 15.969 1.228 -24.352 1.00 85.56 109 LEU A N 1
ATOM 858 C CA . LEU A 1 109 ? 17.092 2.171 -24.408 1.00 85.56 109 LEU A CA 1
ATOM 859 C C . LEU A 1 109 ? 17.640 2.392 -25.828 1.00 85.56 109 LEU A C 1
ATOM 861 O O . LEU A 1 109 ? 18.461 3.284 -26.022 1.00 85.56 109 LEU A O 1
ATOM 865 N N . GLY A 1 110 ? 17.241 1.573 -26.806 1.00 83.25 110 GLY A N 1
ATOM 866 C CA . GLY A 1 110 ? 17.694 1.693 -28.195 1.00 83.25 110 GLY A CA 1
ATOM 867 C C . GLY A 1 110 ? 16.886 2.698 -29.025 1.00 83.25 110 GLY A C 1
ATOM 868 O O . GLY A 1 110 ? 15.851 3.204 -28.594 1.00 83.25 110 GLY A O 1
ATOM 869 N N . ASP A 1 111 ? 17.320 2.924 -30.267 1.00 84.06 111 ASP A N 1
ATOM 870 C CA . ASP A 1 111 ? 16.726 3.918 -31.181 1.00 84.06 111 ASP A CA 1
ATOM 871 C C . ASP A 1 111 ? 15.610 3.363 -32.089 1.00 84.06 111 ASP A C 1
ATOM 873 O O . ASP A 1 111 ? 15.081 4.087 -32.931 1.00 84.06 111 ASP A O 1
ATOM 877 N N . ASP A 1 112 ? 15.246 2.082 -31.950 1.00 86.38 112 ASP A N 1
ATOM 878 C CA . ASP A 1 112 ? 14.158 1.477 -32.728 1.00 86.38 112 ASP A CA 1
ATOM 879 C C . ASP A 1 112 ? 12.783 2.060 -32.323 1.00 86.38 112 ASP A C 1
ATOM 881 O O . ASP A 1 112 ? 12.325 1.820 -31.199 1.00 86.38 112 ASP A O 1
ATOM 885 N N . PRO A 1 113 ? 12.077 2.778 -33.221 1.00 84.62 113 PRO A N 1
ATOM 886 C CA . PRO A 1 113 ? 10.830 3.461 -32.873 1.00 84.62 113 PRO A CA 1
ATOM 887 C C . PRO A 1 113 ? 9.692 2.514 -32.478 1.00 84.62 113 PRO A C 1
ATOM 889 O O . PRO A 1 113 ? 8.810 2.895 -31.706 1.00 84.62 113 PRO A O 1
ATOM 892 N N . PHE A 1 114 ? 9.679 1.286 -33.008 1.00 85.50 114 PHE A N 1
ATOM 893 C CA . PHE A 1 114 ? 8.653 0.298 -32.679 1.00 85.50 114 PHE A CA 1
ATOM 894 C C . PHE A 1 114 ? 8.826 -0.216 -31.244 1.00 85.50 114 PHE A C 1
ATOM 896 O O . PHE A 1 114 ? 7.877 -0.197 -30.460 1.00 85.50 114 PHE A O 1
ATOM 903 N N . SER A 1 115 ? 10.049 -0.579 -30.864 1.00 82.00 115 SER A N 1
ATOM 904 C CA . SER A 1 115 ? 10.389 -1.031 -29.511 1.00 82.00 115 SER A CA 1
ATOM 905 C C . SER A 1 115 ? 10.202 0.076 -28.468 1.00 82.00 115 SER A C 1
ATOM 907 O O . SER A 1 115 ? 9.651 -0.185 -27.399 1.00 82.00 115 SER A O 1
ATOM 909 N N . GLN A 1 116 ? 10.530 1.332 -28.796 1.00 83.75 116 GLN A N 1
ATOM 910 C CA . GLN A 1 116 ? 10.214 2.488 -27.941 1.00 83.75 116 GLN A CA 1
ATOM 911 C C . GLN A 1 116 ? 8.705 2.684 -27.738 1.00 83.75 116 GLN A C 1
ATOM 913 O O . GLN A 1 116 ? 8.265 3.123 -26.677 1.00 83.75 116 GLN A O 1
ATOM 918 N N . ALA A 1 117 ? 7.885 2.373 -28.747 1.00 82.69 117 ALA A N 1
ATOM 919 C CA . ALA A 1 117 ? 6.438 2.486 -28.624 1.00 82.69 117 ALA A CA 1
ATOM 920 C C . ALA A 1 117 ? 5.835 1.396 -27.724 1.00 82.69 117 ALA A C 1
ATOM 922 O O . ALA A 1 117 ? 4.837 1.680 -27.061 1.00 82.69 117 ALA A O 1
ATOM 923 N N . LEU A 1 118 ? 6.429 0.198 -27.699 1.00 83.75 118 LEU A N 1
ATOM 924 C CA . LEU A 1 118 ? 5.993 -0.935 -26.877 1.00 83.75 118 LEU A CA 1
ATOM 925 C C . LEU A 1 118 ? 6.472 -0.846 -25.419 1.00 83.75 118 LEU A C 1
ATOM 927 O O . LEU A 1 118 ? 5.700 -1.147 -24.513 1.00 83.75 118 LEU A O 1
ATOM 931 N N . TYR A 1 119 ? 7.714 -0.411 -25.191 1.00 83.62 119 TYR A N 1
ATOM 932 C CA . TYR A 1 119 ? 8.355 -0.356 -23.870 1.00 83.62 119 TYR A CA 1
ATOM 933 C C . TYR A 1 119 ? 8.590 1.089 -23.444 1.00 83.62 119 TYR A C 1
ATOM 935 O O . TYR A 1 119 ? 9.712 1.606 -23.465 1.00 83.62 119 TYR A O 1
ATOM 943 N N . ARG A 1 120 ? 7.489 1.758 -23.104 1.00 84.44 120 ARG A N 1
ATOM 944 C CA . ARG A 1 120 ? 7.505 3.136 -22.619 1.00 84.44 120 ARG A CA 1
ATOM 945 C C . ARG A 1 120 ? 7.700 3.162 -21.115 1.00 84.44 120 ARG A C 1
ATOM 947 O O . ARG A 1 120 ? 7.098 2.362 -20.403 1.00 84.44 120 ARG A O 1
ATOM 954 N N . GLN A 1 121 ? 8.456 4.157 -20.666 1.00 83.25 121 GLN A N 1
ATOM 955 C CA . GLN A 1 121 ? 8.463 4.545 -19.265 1.00 83.25 121 GLN A CA 1
ATOM 956 C C . GLN A 1 121 ? 7.030 4.882 -18.826 1.00 83.25 121 GLN A C 1
ATOM 958 O O . GLN A 1 121 ? 6.284 5.535 -19.569 1.00 83.25 121 GLN A O 1
ATOM 963 N N . GLY A 1 122 ? 6.629 4.359 -17.674 1.00 84.81 122 GLY A N 1
ATOM 964 C CA . GLY A 1 122 ? 5.382 4.709 -17.019 1.00 84.81 122 GLY A CA 1
ATOM 965 C C . GLY A 1 122 ? 5.513 5.983 -16.193 1.00 84.81 122 GLY A C 1
ATOM 966 O O . GLY A 1 122 ? 6.477 6.738 -16.303 1.00 84.81 122 GLY A O 1
ATOM 967 N N . GLU A 1 123 ? 4.494 6.222 -15.384 1.00 88.69 123 GLU A N 1
ATOM 968 C CA . GLU A 1 123 ? 4.449 7.322 -14.428 1.00 88.69 123 GLU A CA 1
ATOM 969 C C . GLU A 1 123 ? 4.340 6.724 -13.031 1.00 88.69 123 GLU A C 1
ATOM 971 O O . GLU A 1 123 ? 3.733 5.662 -12.868 1.00 88.69 123 GLU A O 1
ATOM 976 N N . ASP A 1 124 ? 4.894 7.425 -12.048 1.00 92.38 124 ASP A N 1
ATOM 977 C CA . ASP A 1 124 ? 4.680 7.104 -10.643 1.00 92.38 124 ASP A CA 1
ATOM 978 C C . ASP A 1 124 ? 3.206 7.349 -10.286 1.00 92.38 124 ASP A C 1
ATOM 980 O O . ASP A 1 124 ? 2.616 8.371 -10.661 1.00 92.38 124 ASP A O 1
ATOM 984 N N . ILE A 1 125 ? 2.599 6.421 -9.552 1.00 94.38 125 ILE A N 1
ATOM 985 C CA . ILE A 1 125 ? 1.180 6.443 -9.212 1.00 94.38 125 ILE A CA 1
ATOM 986 C C . ILE A 1 125 ? 1.033 6.671 -7.712 1.00 94.38 125 ILE A C 1
ATOM 988 O O . ILE A 1 125 ? 1.569 5.945 -6.880 1.00 94.38 125 ILE A O 1
ATOM 992 N N . LEU A 1 126 ? 0.251 7.686 -7.349 1.00 96.62 126 LEU A N 1
ATOM 993 C CA . LEU A 1 126 ? -0.187 7.868 -5.972 1.00 96.62 126 LEU A CA 1
ATOM 994 C C . LEU A 1 126 ? -1.534 7.181 -5.771 1.00 96.62 126 LEU A C 1
ATOM 996 O O . LEU A 1 126 ? -2.501 7.451 -6.489 1.00 96.62 126 LEU A O 1
ATOM 1000 N N . HIS A 1 127 ? -1.599 6.361 -4.738 1.00 98.00 127 HIS A N 1
ATOM 1001 C CA . HIS A 1 127 ? -2.808 5.715 -4.278 1.00 98.00 127 HIS A CA 1
ATOM 1002 C C . HIS A 1 127 ? -3.312 6.383 -3.002 1.00 98.00 127 HIS A C 1
ATOM 1004 O O . HIS A 1 127 ? -2.540 6.754 -2.113 1.00 98.00 127 HIS A O 1
ATOM 1010 N N . VAL A 1 128 ? -4.630 6.523 -2.901 1.00 98.25 128 VAL A N 1
ATOM 1011 C CA . VAL A 1 128 ? -5.326 7.017 -1.713 1.00 98.25 128 VAL A CA 1
ATOM 1012 C C . VAL A 1 128 ? -6.274 5.935 -1.235 1.00 98.25 128 VAL A C 1
ATOM 1014 O O . VAL A 1 128 ? -7.112 5.448 -1.992 1.00 98.25 128 VAL A O 1
ATOM 1017 N N . THR A 1 129 ? -6.169 5.583 0.042 1.00 98.50 129 THR A N 1
ATOM 1018 C CA . THR A 1 129 ? -6.962 4.514 0.639 1.00 98.50 129 THR A CA 1
ATOM 1019 C C . THR A 1 129 ? -7.889 5.046 1.719 1.00 98.50 129 THR A C 1
ATOM 1021 O O . THR A 1 129 ? -7.577 5.992 2.448 1.00 98.50 129 THR A O 1
ATOM 1024 N N . ALA A 1 130 ? -9.059 4.424 1.829 1.00 98.62 130 ALA A N 1
ATOM 1025 C CA . ALA A 1 130 ? -10.035 4.695 2.872 1.00 98.62 130 ALA A CA 1
ATOM 1026 C C . ALA A 1 130 ? -10.715 3.396 3.303 1.00 98.62 130 ALA A C 1
ATOM 1028 O O . ALA A 1 130 ? -10.959 2.507 2.490 1.00 98.62 130 ALA A O 1
ATOM 1029 N N . GLY A 1 131 ? -11.065 3.283 4.580 1.00 98.56 131 GLY A N 1
ATOM 1030 C CA . GLY A 1 131 ? -11.733 2.097 5.093 1.00 98.56 131 GLY A CA 1
ATOM 1031 C C . GLY A 1 131 ? -12.561 2.351 6.339 1.00 98.56 131 GLY A C 1
ATOM 1032 O O . GLY A 1 131 ? -12.338 3.304 7.086 1.00 98.56 131 GLY A O 1
ATOM 1033 N N . VAL A 1 132 ? -13.523 1.465 6.566 1.00 98.50 132 VAL A N 1
ATOM 1034 C CA . VAL A 1 132 ? -14.364 1.445 7.761 1.00 98.50 132 VAL A CA 1
ATOM 1035 C C . VAL A 1 132 ? -14.500 0.016 8.267 1.00 98.50 132 VAL A C 1
ATOM 1037 O O . VAL A 1 132 ? -14.744 -0.906 7.493 1.00 98.50 132 VAL A O 1
ATOM 1040 N N . GLY A 1 133 ? -14.344 -0.154 9.575 1.00 98.19 133 GLY A N 1
ATOM 1041 C CA . GLY A 1 133 ? -14.533 -1.411 10.284 1.00 98.19 133 GLY A CA 1
ATOM 1042 C C . GLY A 1 133 ? -15.588 -1.258 11.370 1.00 98.19 133 GLY A C 1
ATOM 1043 O O . GLY A 1 133 ? -15.604 -0.260 12.092 1.00 98.19 133 GLY A O 1
ATOM 1044 N N . ILE A 1 134 ? -16.474 -2.238 11.503 1.00 97.94 134 ILE A N 1
ATOM 1045 C CA . ILE A 1 134 ? -17.476 -2.290 12.570 1.00 97.94 134 ILE A CA 1
ATOM 1046 C C . ILE A 1 134 ? -17.370 -3.646 13.259 1.00 97.94 134 ILE A C 1
ATOM 1048 O O . ILE A 1 134 ? -17.609 -4.683 12.641 1.00 97.94 134 ILE A O 1
ATOM 1052 N N . ALA A 1 135 ? -17.054 -3.633 14.553 1.00 96.88 135 ALA A N 1
ATOM 1053 C CA . ALA A 1 135 ? -16.880 -4.831 15.364 1.00 96.88 135 ALA A CA 1
ATOM 1054 C C . ALA A 1 135 ? -17.954 -4.939 16.461 1.00 96.88 135 ALA A C 1
ATOM 1056 O O . ALA A 1 135 ? -18.066 -4.121 17.381 1.00 96.88 135 ALA A O 1
ATOM 1057 N N . PHE A 1 136 ? -18.743 -6.006 16.371 1.00 95.12 136 PHE A N 1
ATOM 1058 C CA . PHE A 1 136 ? -19.684 -6.496 17.373 1.00 95.12 136 PHE A CA 1
ATOM 1059 C C . PHE A 1 136 ? -19.049 -7.647 18.169 1.00 95.12 136 PHE A C 1
ATOM 1061 O O . PHE A 1 136 ? -18.031 -8.213 17.790 1.00 95.12 136 PHE A O 1
ATOM 1068 N N . LYS A 1 137 ? -19.700 -8.085 19.255 1.00 92.94 137 LYS A N 1
ATOM 1069 C CA . LYS A 1 137 ? -19.183 -9.168 20.120 1.00 92.94 137 LYS A CA 1
ATOM 1070 C C . LYS A 1 137 ? -18.898 -10.502 19.411 1.00 92.94 137 LYS A C 1
ATOM 1072 O O . LYS A 1 137 ? -18.103 -11.280 19.919 1.00 92.94 137 LYS A O 1
ATOM 1077 N N . ARG A 1 138 ? -19.605 -10.806 18.321 1.00 94.50 138 ARG A N 1
ATOM 1078 C CA . ARG A 1 138 ? -19.515 -12.089 17.592 1.00 94.50 138 ARG A CA 1
ATOM 1079 C C . ARG A 1 138 ? -19.292 -11.916 16.095 1.00 94.50 138 ARG A C 1
ATOM 1081 O O . ARG A 1 138 ? -19.326 -12.894 15.360 1.00 94.50 138 ARG A O 1
ATOM 1088 N N . PHE A 1 139 ? -19.178 -10.677 15.635 1.00 95.88 139 PHE A N 1
ATOM 1089 C CA . PHE A 1 139 ? -19.253 -10.369 14.220 1.00 95.88 139 PHE A CA 1
ATOM 1090 C C . PHE A 1 139 ? -18.461 -9.106 13.915 1.00 95.88 139 PHE A C 1
ATOM 1092 O O . PHE A 1 139 ? -18.563 -8.140 14.664 1.00 95.88 139 PHE A O 1
ATOM 1099 N N . GLN A 1 140 ? -17.710 -9.103 12.825 1.00 97.44 140 GLN A N 1
ATOM 1100 C CA . GLN A 1 140 ? -16.974 -7.942 12.340 1.00 97.44 140 GLN A CA 1
ATOM 1101 C C . GLN A 1 140 ? -17.208 -7.801 10.839 1.00 97.44 140 GLN A C 1
ATOM 1103 O O . GLN A 1 140 ? -17.273 -8.812 10.142 1.00 97.44 140 GLN A O 1
ATOM 1108 N N . ILE A 1 141 ? -17.344 -6.564 10.362 1.00 97.75 141 ILE A N 1
ATOM 1109 C CA . ILE A 1 141 ? -17.348 -6.218 8.937 1.00 97.75 141 ILE A CA 1
ATOM 1110 C C . ILE A 1 141 ? -16.284 -5.157 8.712 1.00 97.75 141 ILE A C 1
ATOM 1112 O O . ILE A 1 141 ? -16.247 -4.177 9.456 1.00 97.75 141 ILE A O 1
ATOM 1116 N N . ASP A 1 142 ? -15.510 -5.304 7.643 1.00 98.25 142 ASP A N 1
ATOM 1117 C CA . ASP A 1 142 ? -14.605 -4.269 7.157 1.00 98.25 142 ASP A CA 1
ATOM 1118 C C . ASP A 1 142 ? -14.840 -4.021 5.671 1.00 98.25 142 ASP A C 1
ATOM 1120 O O . ASP A 1 142 ? -14.977 -4.959 4.884 1.00 98.25 142 ASP A O 1
ATOM 1124 N N . PHE A 1 143 ? -14.854 -2.748 5.297 1.00 98.69 143 PHE A N 1
ATOM 1125 C CA . PHE A 1 143 ? -14.873 -2.283 3.919 1.00 98.69 143 PHE A CA 1
ATOM 1126 C C . PHE A 1 143 ? -13.659 -1.390 3.669 1.00 98.69 143 PHE A C 1
ATOM 1128 O O . PHE A 1 143 ? -13.318 -0.561 4.516 1.00 98.69 143 PHE A O 1
ATOM 1135 N N . GLY A 1 144 ? -13.033 -1.542 2.506 1.00 98.50 144 GLY A N 1
ATOM 1136 C CA . GLY A 1 144 ? -11.893 -0.743 2.073 1.00 98.50 144 GLY A CA 1
ATOM 1137 C C . GLY A 1 144 ? -12.010 -0.337 0.609 1.00 98.50 144 GLY A C 1
ATOM 1138 O O . GLY A 1 144 ? -12.576 -1.071 -0.204 1.00 98.50 144 GLY A O 1
ATOM 1139 N N . ALA A 1 145 ? -11.462 0.829 0.295 1.00 98.56 145 ALA A N 1
ATOM 1140 C CA . ALA A 1 145 ? -11.290 1.352 -1.047 1.00 98.56 145 ALA A CA 1
ATOM 1141 C C . ALA A 1 145 ? -9.841 1.821 -1.226 1.00 98.56 145 ALA A C 1
ATOM 1143 O O . ALA A 1 145 ? -9.284 2.455 -0.326 1.00 98.56 145 ALA A O 1
ATOM 1144 N N . ASP A 1 146 ? -9.269 1.524 -2.383 1.00 98.19 146 ASP A N 1
ATOM 1145 C CA . ASP A 1 146 ? -7.983 2.016 -2.866 1.00 98.19 146 ASP A CA 1
ATOM 1146 C C . ASP A 1 146 ? -8.231 2.667 -4.229 1.00 98.19 146 ASP A C 1
ATOM 1148 O O . ASP A 1 146 ? -8.826 2.044 -5.109 1.00 98.19 146 ASP A O 1
ATOM 1152 N N . LEU A 1 147 ? -7.868 3.940 -4.356 1.00 98.00 147 LEU A N 1
ATOM 1153 C CA . LEU A 1 147 ? -8.135 4.759 -5.531 1.00 98.00 147 LEU A CA 1
ATOM 1154 C C . LEU A 1 147 ? -6.826 5.317 -6.070 1.00 98.00 147 LEU A C 1
ATOM 1156 O O . LEU A 1 147 ? -6.017 5.864 -5.317 1.00 98.00 147 LEU A O 1
ATOM 1160 N N . SER A 1 148 ? -6.662 5.261 -7.383 1.00 96.19 148 SER A N 1
ATOM 1161 C CA . SER A 1 148 ? -5.497 5.797 -8.081 1.00 96.19 148 SER A CA 1
ATOM 1162 C C . SER A 1 148 ? -5.884 6.300 -9.465 1.00 96.19 148 SER A C 1
ATOM 1164 O O . SER A 1 148 ? -7.015 6.139 -9.917 1.00 96.19 148 SER A O 1
ATOM 1166 N N . GLN A 1 149 ? -4.939 6.900 -10.185 1.00 91.56 149 GLN A N 1
ATOM 1167 C CA . GLN A 1 149 ? -5.205 7.360 -11.549 1.00 91.56 149 GLN A CA 1
ATOM 1168 C C . GLN A 1 149 ? -5.548 6.211 -12.518 1.00 91.56 149 GLN A C 1
ATOM 1170 O O . GLN A 1 149 ? -6.280 6.431 -13.483 1.00 91.56 149 GLN A O 1
ATOM 1175 N N . ASN A 1 150 ? -5.026 5.004 -12.269 1.00 88.94 150 ASN A N 1
ATOM 1176 C CA . ASN A 1 150 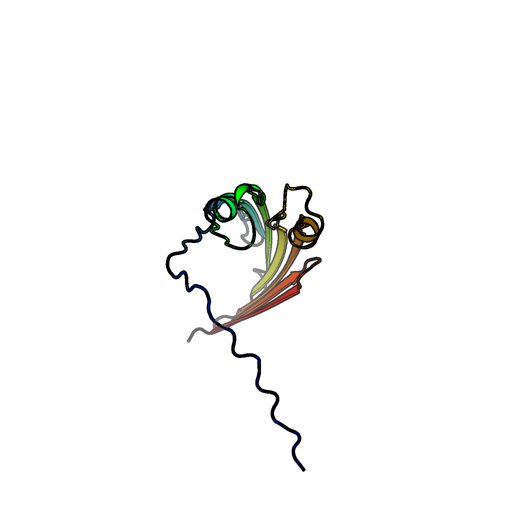? -5.093 3.882 -13.212 1.00 88.94 150 ASN A CA 1
ATOM 1177 C C . ASN A 1 150 ? -5.969 2.715 -12.736 1.00 88.94 150 ASN A C 1
ATOM 1179 O O . ASN A 1 150 ? -6.328 1.861 -13.548 1.00 88.94 150 ASN A O 1
ATOM 1183 N N . SER A 1 151 ? -6.293 2.648 -11.446 1.00 91.94 151 SER A N 1
ATOM 1184 C CA . SER A 1 151 ? -7.021 1.530 -10.847 1.00 91.94 151 SER A CA 1
ATOM 1185 C C . SER A 1 151 ? -7.800 1.967 -9.610 1.00 91.94 151 SER A C 1
ATOM 1187 O O . SER A 1 151 ? -7.248 2.648 -8.747 1.00 91.94 151 SER A O 1
ATOM 1189 N N . ASP A 1 152 ? -9.041 1.493 -9.509 1.00 97.44 152 ASP A N 1
ATOM 1190 C CA . ASP A 1 152 ? -9.886 1.624 -8.326 1.00 97.44 152 ASP A CA 1
ATOM 1191 C C . ASP A 1 152 ? -10.260 0.223 -7.828 1.00 97.44 152 ASP A C 1
ATOM 1193 O O . ASP A 1 152 ? -10.844 -0.582 -8.564 1.00 97.44 152 ASP A O 1
ATOM 1197 N N . VAL A 1 153 ? -9.944 -0.079 -6.571 1.00 97.88 153 VAL A N 1
ATOM 1198 C CA . VAL A 1 153 ? -10.176 -1.384 -5.945 1.00 97.88 153 VAL A CA 1
ATOM 1199 C C . VAL A 1 153 ? -11.049 -1.221 -4.709 1.00 97.88 153 VAL A C 1
ATOM 1201 O O . VAL A 1 153 ? -10.823 -0.356 -3.869 1.00 97.88 153 VAL A O 1
ATOM 1204 N N . PHE A 1 154 ? -12.037 -2.104 -4.567 1.00 98.12 154 PHE A N 1
ATOM 1205 C CA . PHE A 1 154 ? -12.925 -2.153 -3.409 1.00 98.12 154 PHE A CA 1
ATOM 1206 C C . PHE A 1 154 ? -12.923 -3.556 -2.809 1.00 98.12 154 PHE A C 1
ATOM 1208 O O . PHE A 1 154 ? -12.995 -4.548 -3.535 1.00 98.12 154 PHE A O 1
ATOM 1215 N N . ALA A 1 155 ? -12.889 -3.645 -1.482 1.00 98.25 155 ALA A N 1
ATOM 1216 C CA . ALA A 1 155 ? -12.894 -4.907 -0.755 1.00 98.25 155 ALA A CA 1
ATOM 1217 C C . ALA A 1 155 ? -13.906 -4.877 0.394 1.00 98.25 155 ALA A C 1
ATOM 1219 O O . ALA A 1 155 ? -14.056 -3.874 1.090 1.00 98.25 155 ALA A O 1
ATOM 1220 N N . LEU A 1 156 ? -14.586 -6.004 0.606 1.00 98.00 156 LEU A N 1
ATOM 1221 C CA . LEU A 1 156 ? -15.499 -6.226 1.723 1.00 98.00 156 LEU A CA 1
ATOM 1222 C C . LEU A 1 156 ? -15.152 -7.562 2.379 1.00 98.00 156 LEU A C 1
ATOM 1224 O O . LEU A 1 156 ? -15.009 -8.574 1.692 1.00 98.00 156 LEU A O 1
ATOM 1228 N N . SER A 1 157 ? -15.058 -7.576 3.704 1.00 98.00 157 SER A N 1
ATOM 1229 C CA . SER A 1 157 ? -14.806 -8.787 4.484 1.00 98.00 157 SER A CA 1
ATOM 1230 C C . SER A 1 157 ? -15.725 -8.868 5.699 1.00 98.00 157 SER A C 1
ATOM 1232 O O . SER A 1 157 ? -16.234 -7.852 6.179 1.00 98.00 157 SER A O 1
ATOM 1234 N N . ALA A 1 158 ? -15.957 -10.089 6.184 1.00 97.00 158 ALA A N 1
ATOM 1235 C CA . ALA A 1 158 ? -16.728 -10.329 7.393 1.00 97.00 158 ALA A CA 1
ATOM 1236 C C . ALA A 1 158 ? -16.186 -11.531 8.175 1.00 97.00 158 ALA A C 1
ATOM 1238 O O . ALA A 1 158 ? -15.822 -12.551 7.589 1.00 97.00 158 ALA A O 1
ATOM 1239 N N . ILE A 1 159 ? -16.174 -11.422 9.503 1.00 96.56 159 ILE A N 1
ATOM 1240 C CA . ILE A 1 159 ? -15.731 -12.473 10.429 1.00 96.56 159 ILE A CA 1
ATOM 1241 C C . ILE A 1 159 ? -16.876 -12.785 11.388 1.00 96.56 159 ILE A C 1
ATOM 1243 O O . ILE A 1 159 ? -17.515 -11.869 11.903 1.00 96.56 159 ILE A O 1
ATOM 1247 N N . TYR A 1 160 ? -17.123 -14.069 11.656 1.00 96.06 160 TYR A N 1
ATOM 1248 C CA . TYR A 1 160 ? -18.110 -14.531 12.633 1.00 96.06 160 TYR A CA 1
ATOM 1249 C C . TYR A 1 160 ? -17.483 -15.523 13.618 1.00 96.06 160 TYR A C 1
ATOM 1251 O O . TYR A 1 160 ? -16.848 -16.489 13.200 1.00 96.06 160 TYR A O 1
ATOM 1259 N N . SER A 1 161 ? -17.708 -15.303 14.915 1.00 92.31 161 SER A N 1
ATOM 1260 C CA . SER A 1 161 ? -17.189 -16.142 16.002 1.00 92.31 161 SER A CA 1
ATOM 1261 C C . SER A 1 161 ? -18.341 -16.793 16.774 1.00 92.31 161 SER A C 1
ATOM 1263 O O . SER A 1 161 ? -19.231 -16.085 17.262 1.00 92.31 161 SER A O 1
ATOM 1265 N N . PHE A 1 162 ? -18.314 -18.128 16.881 1.00 87.00 162 PHE A N 1
ATOM 1266 C CA . PHE A 1 162 ? -19.336 -18.962 17.530 1.00 87.00 162 PHE A CA 1
ATOM 1267 C C . PHE A 1 162 ? -18.936 -19.428 18.933 1.00 87.00 162 PHE A C 1
ATOM 1269 O O . PHE A 1 162 ? -17.736 -19.696 19.155 1.00 87.00 162 PHE A O 1
#